Protein AF-A0A183D265-F1 (afdb_monomer_lite)

Radius of gyration: 13.83 Å; chains: 1; bounding box: 34×41×31 Å

Structure (mmCIF, N/CA/C/O backbone):
data_AF-A0A183D265-F1
#
_entry.id   AF-A0A183D265-F1
#
loop_
_atom_site.group_PDB
_atom_site.id
_atom_site.type_symbol
_atom_site.label_atom_id
_atom_site.label_alt_id
_atom_site.label_comp_id
_atom_site.label_asym_id
_atom_site.label_entity_id
_atom_site.label_seq_id
_atom_site.pdbx_PDB_ins_code
_atom_site.Cartn_x
_atom_site.Cartn_y
_atom_site.Cartn_z
_atom_site.occupancy
_atom_site.B_iso_or_equiv
_atom_site.auth_seq_id
_atom_site.auth_comp_id
_atom_site.auth_asym_id
_atom_site.auth_atom_id
_atom_site.pdbx_PDB_model_num
ATOM 1 N N . MET A 1 1 ? -5.069 28.922 9.470 1.00 34.56 1 MET A N 1
ATOM 2 C CA . MET A 1 1 ? -3.779 28.247 9.723 1.00 34.56 1 MET A CA 1
ATOM 3 C C . MET A 1 1 ? -3.725 27.018 8.830 1.00 34.56 1 MET A C 1
ATOM 5 O O . MET A 1 1 ? -4.483 26.090 9.076 1.00 34.56 1 MET A O 1
ATOM 9 N N . SER A 1 2 ? -2.935 27.039 7.751 1.00 44.69 2 SER A N 1
ATOM 10 C CA . SER A 1 2 ? -2.743 25.846 6.912 1.00 44.69 2 SER A CA 1
ATOM 11 C C . SER A 1 2 ? -1.904 24.846 7.692 1.00 44.69 2 SER A C 1
ATOM 13 O O . SER A 1 2 ? -0.718 25.075 7.912 1.00 44.69 2 SER A O 1
ATOM 15 N N . ILE A 1 3 ? -2.522 23.760 8.147 1.00 49.41 3 ILE A N 1
ATOM 16 C CA . ILE A 1 3 ? -1.786 22.608 8.662 1.00 49.41 3 ILE A CA 1
ATOM 17 C C . ILE A 1 3 ? -1.092 22.004 7.442 1.00 49.41 3 ILE A C 1
ATOM 19 O O . ILE A 1 3 ? -1.754 21.430 6.577 1.00 49.41 3 ILE A O 1
ATOM 23 N N . ALA A 1 4 ? 0.220 22.211 7.322 1.00 56.28 4 ALA A N 1
ATOM 24 C CA . ALA A 1 4 ? 1.009 21.583 6.274 1.00 56.28 4 ALA A CA 1
ATOM 25 C C . ALA A 1 4 ? 0.809 20.065 6.370 1.00 56.28 4 ALA A C 1
ATOM 27 O O . ALA A 1 4 ? 0.947 19.470 7.443 1.00 56.28 4 ALA A O 1
ATOM 28 N N . LYS A 1 5 ? 0.412 19.447 5.259 1.00 61.41 5 LYS A N 1
ATOM 29 C CA . LYS A 1 5 ? 0.280 17.996 5.177 1.00 61.41 5 LYS A CA 1
ATOM 30 C C . LYS A 1 5 ? 1.661 17.391 5.470 1.00 61.41 5 LYS A C 1
ATOM 32 O O . LYS A 1 5 ? 2.619 17.819 4.833 1.00 61.41 5 LYS A O 1
ATOM 37 N N . PRO A 1 6 ? 1.788 16.435 6.406 1.00 70.00 6 PRO A N 1
ATOM 38 C CA . PRO A 1 6 ? 3.082 15.836 6.701 1.00 70.00 6 PRO A CA 1
ATOM 39 C C . PRO A 1 6 ? 3.620 15.159 5.438 1.00 70.00 6 PRO A C 1
ATOM 41 O O . PRO A 1 6 ? 2.912 14.354 4.826 1.00 70.00 6 PRO A O 1
ATOM 44 N N . GLU A 1 7 ? 4.836 15.513 5.035 1.00 73.31 7 GLU A N 1
ATOM 45 C CA . GLU A 1 7 ? 5.510 14.882 3.902 1.00 73.31 7 GLU A CA 1
ATOM 46 C C . GLU A 1 7 ? 5.840 13.423 4.237 1.00 73.31 7 GLU A C 1
ATOM 48 O O . GLU A 1 7 ? 6.106 13.071 5.390 1.00 73.31 7 GLU A O 1
ATOM 53 N N . LEU A 1 8 ? 5.731 12.553 3.232 1.00 75.94 8 LEU A N 1
ATOM 54 C CA . LEU A 1 8 ? 6.077 11.144 3.366 1.00 75.94 8 LEU A CA 1
ATOM 55 C C . LEU A 1 8 ? 7.589 11.003 3.175 1.00 75.94 8 LEU A C 1
ATOM 57 O O . LEU A 1 8 ? 8.064 11.010 2.044 1.00 75.94 8 LEU A O 1
ATOM 61 N N . ASP A 1 9 ? 8.323 10.859 4.273 1.00 81.19 9 ASP A N 1
ATOM 62 C CA . ASP A 1 9 ? 9.761 10.582 4.250 1.00 81.19 9 ASP A CA 1
ATOM 63 C C . ASP A 1 9 ? 10.006 9.066 4.200 1.00 81.19 9 ASP A C 1
ATOM 65 O O 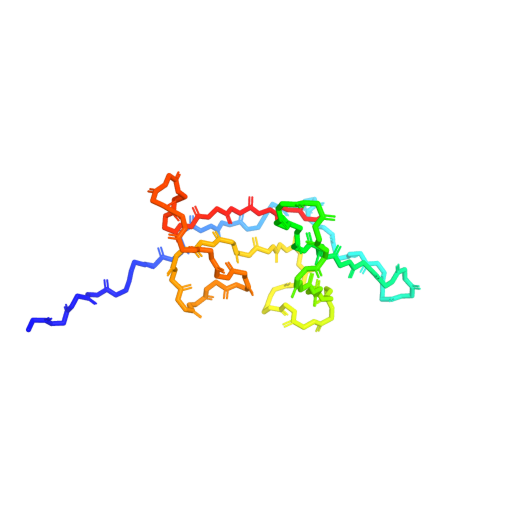. ASP A 1 9 ? 10.292 8.414 5.206 1.00 81.19 9 ASP A O 1
ATOM 69 N N . TYR A 1 10 ? 9.768 8.474 3.0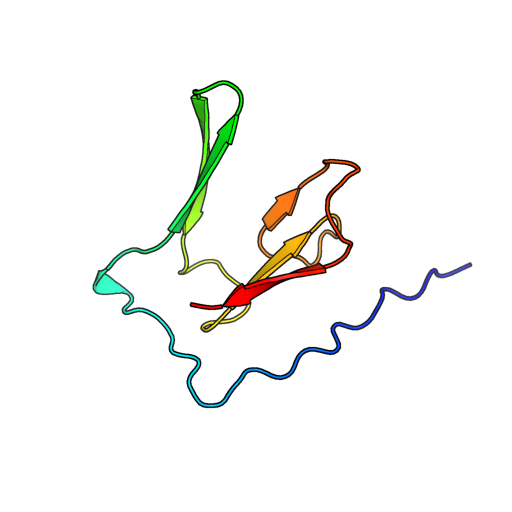28 1.00 80.88 10 TYR A N 1
ATOM 70 C CA . TYR A 1 10 ? 10.010 7.056 2.778 1.00 80.88 10 TYR A CA 1
ATOM 71 C C . TYR A 1 10 ? 10.808 6.863 1.497 1.00 80.88 10 TYR A C 1
ATOM 73 O O . TYR A 1 10 ? 10.402 7.305 0.424 1.00 80.88 10 TYR A O 1
ATOM 81 N N . THR A 1 11 ? 11.919 6.140 1.612 1.00 82.88 11 THR A N 1
ATOM 82 C CA . THR A 1 11 ? 12.709 5.702 0.462 1.00 82.88 11 THR A CA 1
ATOM 83 C C . THR A 1 11 ? 12.422 4.234 0.193 1.00 82.88 11 THR A C 1
ATOM 85 O O . THR A 1 11 ? 12.586 3.387 1.073 1.00 82.88 11 THR A O 1
ATOM 88 N N . VAL A 1 12 ? 12.002 3.938 -1.036 1.00 84.12 12 VAL A N 1
ATOM 89 C CA . VAL A 1 12 ? 11.757 2.566 -1.486 1.00 84.12 12 VAL A CA 1
ATOM 90 C C . VAL A 1 12 ? 13.073 1.780 -1.439 1.00 84.12 12 VAL A C 1
ATOM 92 O O . VAL A 1 12 ? 14.073 2.246 -1.994 1.00 84.12 12 VAL A O 1
ATOM 95 N N . PRO A 1 13 ? 13.114 0.603 -0.793 1.00 85.94 13 PRO A N 1
ATOM 96 C CA . PRO A 1 13 ? 14.320 -0.206 -0.759 1.00 85.94 13 PRO A CA 1
ATOM 97 C C . PRO A 1 13 ? 14.621 -0.815 -2.140 1.00 85.94 13 PRO A C 1
ATOM 99 O O . PRO A 1 13 ? 13.704 -1.079 -2.915 1.00 85.94 13 PRO A O 1
ATOM 102 N N . PRO A 1 14 ? 15.893 -1.118 -2.450 1.00 85.00 14 PRO A N 1
ATOM 103 C CA . PRO A 1 14 ? 16.299 -1.607 -3.773 1.00 85.00 14 PRO A CA 1
ATOM 104 C C . PRO A 1 14 ? 15.758 -3.002 -4.127 1.00 85.00 14 PRO A C 1
ATOM 106 O O . PRO A 1 14 ? 15.775 -3.383 -5.290 1.00 85.00 14 PRO A O 1
ATOM 109 N N . PHE A 1 15 ? 15.294 -3.767 -3.139 1.00 84.56 15 PHE A N 1
ATOM 110 C CA . PHE A 1 15 ? 14.684 -5.087 -3.329 1.00 84.56 15 PHE A CA 1
ATOM 111 C C . PHE A 1 15 ? 13.157 -5.035 -3.471 1.00 84.56 15 PHE A C 1
ATOM 113 O O . PHE A 1 15 ? 12.526 -6.082 -3.587 1.00 84.56 15 PHE A O 1
ATOM 120 N N . ALA A 1 16 ? 12.554 -3.845 -3.422 1.00 84.94 16 ALA A N 1
ATOM 121 C CA . ALA A 1 16 ? 11.125 -3.690 -3.640 1.00 84.94 16 ALA A CA 1
ATOM 122 C C . ALA A 1 16 ? 10.777 -4.082 -5.078 1.00 84.94 16 ALA A C 1
ATOM 124 O O . ALA A 1 16 ? 11.409 -3.603 -6.023 1.00 84.94 16 ALA A O 1
ATOM 125 N N . CYS A 1 17 ? 9.762 -4.922 -5.250 1.00 81.69 17 CYS A N 1
ATOM 126 C CA . CYS A 1 17 ? 9.368 -5.410 -6.561 1.00 81.69 17 CYS A CA 1
ATOM 127 C C . CYS A 1 17 ? 7.867 -5.225 -6.752 1.00 81.69 17 CYS A C 1
ATOM 129 O O . CYS A 1 17 ? 7.076 -5.412 -5.831 1.00 81.69 17 CYS A O 1
ATOM 131 N N . ALA A 1 18 ? 7.461 -4.834 -7.957 1.00 81.62 18 ALA A N 1
ATOM 132 C CA . ALA A 1 18 ? 6.047 -4.812 -8.281 1.00 81.62 18 ALA A CA 1
ATOM 133 C C . ALA A 1 18 ? 5.590 -6.261 -8.533 1.00 81.62 18 ALA A C 1
ATOM 135 O O . ALA A 1 18 ? 6.199 -6.933 -9.369 1.00 81.62 18 ALA A O 1
ATOM 136 N N . PRO A 1 19 ? 4.545 -6.760 -7.850 1.00 82.44 19 PRO A N 1
ATOM 137 C CA . PRO A 1 19 ? 3.951 -8.045 -8.197 1.00 82.44 19 PRO A CA 1
ATOM 138 C C . PRO A 1 19 ? 3.428 -8.039 -9.639 1.00 82.44 19 PRO A C 1
ATOM 140 O O . PRO A 1 19 ? 3.072 -6.978 -10.165 1.00 82.44 19 PRO A O 1
ATOM 143 N N . SER A 1 20 ? 3.374 -9.218 -10.266 1.00 81.81 20 SER A N 1
ATOM 144 C CA . SER A 1 20 ? 2.852 -9.357 -11.629 1.00 81.81 20 SER A CA 1
ATOM 145 C C . SER A 1 20 ? 1.390 -8.914 -11.693 1.00 81.81 20 SER A C 1
ATOM 147 O O . SER A 1 20 ? 0.606 -9.209 -10.788 1.00 81.81 20 SER A O 1
ATOM 149 N N . ALA A 1 21 ? 1.013 -8.225 -12.772 1.00 77.56 21 ALA A N 1
ATOM 150 C CA . ALA A 1 21 ? -0.377 -7.831 -13.006 1.00 77.56 21 ALA A CA 1
ATOM 151 C C . ALA A 1 21 ? -1.292 -9.057 -13.184 1.00 77.56 21 ALA A C 1
ATOM 153 O O . ALA A 1 21 ? -2.433 -9.045 -12.732 1.00 77.56 21 ALA A O 1
ATOM 154 N N . ASP A 1 22 ? -0.753 -10.140 -13.753 1.00 80.88 22 ASP A N 1
ATOM 155 C CA . ASP A 1 22 ? -1.487 -11.385 -14.016 1.00 80.88 22 ASP A CA 1
ATOM 156 C C . ASP A 1 22 ? -1.930 -12.113 -12.734 1.00 80.88 22 ASP A C 1
ATOM 158 O O . ASP A 1 22 ? -2.852 -12.927 -12.761 1.00 80.88 22 ASP A O 1
ATOM 162 N N . ASP A 1 23 ? -1.294 -11.813 -11.597 1.00 80.94 23 ASP A N 1
ATOM 163 C CA . ASP A 1 23 ? -1.587 -12.461 -10.317 1.00 80.94 23 ASP A CA 1
ATOM 164 C C . ASP A 1 23 ? -2.756 -11.794 -9.562 1.00 80.94 23 ASP A C 1
ATOM 166 O O . ASP A 1 23 ? -3.197 -12.302 -8.530 1.00 80.94 23 ASP A O 1
ATOM 170 N N . HIS A 1 24 ? -3.259 -10.649 -10.051 1.00 82.31 24 HIS A N 1
ATOM 171 C CA . HIS A 1 24 ? -4.405 -9.914 -9.495 1.00 82.31 24 HIS A CA 1
ATOM 172 C C . HIS A 1 24 ? -4.363 -9.719 -7.966 1.00 82.31 24 HIS A C 1
ATOM 174 O O . HIS A 1 24 ? -5.365 -9.885 -7.256 1.00 82.31 24 HIS A O 1
ATOM 180 N N . TYR A 1 25 ? -3.188 -9.352 -7.443 1.00 84.31 25 TYR A N 1
ATOM 181 C CA . TYR A 1 25 ? -3.021 -9.065 -6.021 1.00 84.31 25 TYR A CA 1
ATOM 182 C C . TYR A 1 25 ? -3.902 -7.893 -5.567 1.00 84.31 25 TYR A C 1
ATOM 184 O O . TYR A 1 25 ? -4.117 -6.910 -6.281 1.00 84.31 25 TYR A O 1
ATOM 192 N N . GLY A 1 26 ? -4.387 -7.985 -4.333 1.00 86.19 26 GLY A N 1
ATOM 193 C CA . GLY A 1 26 ? -5.236 -6.978 -3.714 1.00 86.19 26 GLY A CA 1
ATOM 194 C C . GLY A 1 26 ? -5.258 -7.120 -2.197 1.00 86.19 26 GLY A C 1
ATOM 195 O O . GLY A 1 26 ? -4.840 -8.141 -1.651 1.00 86.19 26 GLY A O 1
ATOM 196 N N . VAL A 1 27 ? -5.757 -6.092 -1.513 1.00 86.75 27 VAL A N 1
ATOM 197 C CA . VAL A 1 27 ? -6.070 -6.140 -0.079 1.00 86.75 27 VAL A CA 1
ATOM 198 C C . VAL A 1 27 ? -7.578 -6.203 0.099 1.00 86.75 27 VAL A C 1
ATOM 200 O O . VAL A 1 27 ? -8.316 -5.402 -0.471 1.00 86.75 27 VAL A O 1
ATOM 203 N N . GLU A 1 28 ? -8.031 -7.129 0.935 1.00 88.75 28 GLU A N 1
ATOM 204 C CA . GLU A 1 28 ? -9.423 -7.228 1.359 1.00 88.75 28 GLU A CA 1
ATOM 205 C C . GLU A 1 28 ? -9.609 -6.567 2.721 1.00 88.75 28 GLU A C 1
ATOM 207 O O . GLU A 1 28 ? -8.893 -6.854 3.684 1.00 88.75 28 GLU A O 1
ATOM 212 N N . VAL A 1 29 ? -10.590 -5.674 2.809 1.00 84.38 29 VAL A N 1
ATOM 213 C CA . VAL A 1 29 ? -10.981 -5.047 4.065 1.00 84.38 29 VAL A CA 1
ATOM 214 C C . VAL A 1 29 ? -12.120 -5.865 4.649 1.00 84.38 29 VAL A C 1
ATOM 216 O O . VAL A 1 29 ? -13.217 -5.927 4.092 1.00 84.38 29 VAL A O 1
ATOM 219 N N . ILE A 1 3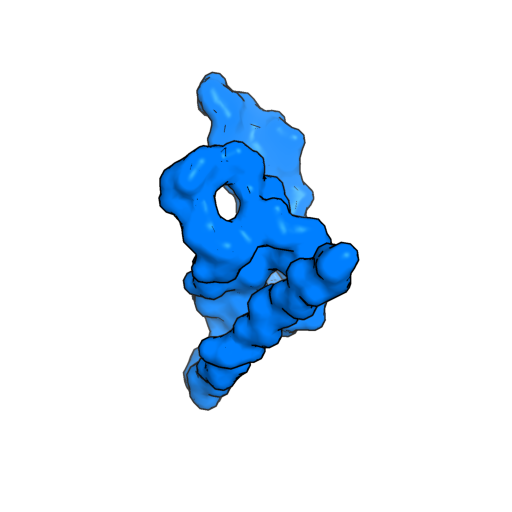0 ? -11.860 -6.492 5.792 1.00 88.19 30 ILE A N 1
ATOM 220 C CA . ILE A 1 30 ? -12.835 -7.317 6.503 1.00 88.19 30 ILE A CA 1
ATOM 221 C C . ILE A 1 30 ? -13.166 -6.648 7.834 1.00 88.19 30 ILE A C 1
ATOM 223 O O . ILE A 1 30 ? -12.276 -6.318 8.619 1.00 88.19 30 ILE A O 1
ATOM 227 N N . LYS A 1 31 ? -14.457 -6.476 8.120 1.00 83.12 31 LYS A N 1
ATOM 228 C CA . LYS A 1 31 ? -14.950 -5.955 9.402 1.00 83.12 31 LYS A CA 1
ATOM 229 C C . LYS A 1 31 ? -16.063 -6.840 9.914 1.00 83.12 31 LYS A C 1
ATOM 231 O O . LYS A 1 31 ? -17.012 -7.132 9.196 1.00 83.12 31 LYS A O 1
ATOM 236 N N . ASN A 1 32 ? -15.945 -7.256 11.172 1.00 88.75 32 ASN A N 1
ATOM 237 C CA . ASN A 1 32 ? -16.909 -8.146 11.825 1.00 88.75 32 ASN A CA 1
ATOM 238 C C . ASN A 1 32 ? -17.171 -9.441 11.025 1.00 88.75 32 ASN A C 1
ATOM 240 O O . ASN A 1 32 ? -18.293 -9.935 10.998 1.00 88.75 32 ASN A O 1
ATOM 244 N N . GLY A 1 33 ? -16.150 -9.962 10.338 1.00 90.12 33 GLY A N 1
ATOM 245 C CA . GLY A 1 33 ? -16.262 -11.164 9.504 1.00 90.12 33 GLY A CA 1
ATOM 246 C C . GLY A 1 33 ? -16.928 -10.957 8.139 1.00 90.12 33 GLY A C 1
ATOM 247 O O . GLY A 1 33 ? -17.075 -11.925 7.403 1.00 90.12 33 GLY A O 1
ATOM 248 N N . ALA A 1 34 ? -17.302 -9.727 7.778 1.00 90.31 34 ALA A N 1
ATOM 249 C CA . ALA A 1 34 ? -17.825 -9.393 6.459 1.00 90.31 34 ALA A CA 1
ATOM 250 C C . ALA A 1 34 ? -16.764 -8.679 5.613 1.00 90.31 34 ALA A C 1
ATOM 252 O O . ALA A 1 34 ? -16.114 -7.744 6.090 1.00 90.31 34 ALA A O 1
ATOM 253 N N . LEU A 1 35 ? -16.621 -9.101 4.354 1.00 91.00 35 LEU A N 1
ATOM 254 C CA . LEU A 1 35 ? -15.870 -8.362 3.343 1.00 91.00 35 LEU A CA 1
ATOM 255 C C . LEU A 1 35 ? -16.622 -7.064 3.035 1.00 91.00 35 LEU A C 1
ATOM 257 O O . LEU A 1 35 ? -17.767 -7.102 2.589 1.00 91.00 35 LEU A O 1
ATOM 261 N N . ILE A 1 36 ? -15.989 -5.928 3.308 1.00 89.19 36 ILE A N 1
ATOM 262 C CA . ILE A 1 36 ? -16.580 -4.599 3.112 1.00 89.19 36 ILE A CA 1
ATOM 263 C C . ILE A 1 36 ? -15.915 -3.808 1.992 1.00 89.19 36 ILE A C 1
ATOM 265 O O . ILE A 1 36 ? -16.552 -2.901 1.466 1.00 89.19 36 ILE A O 1
ATOM 269 N N . ASP A 1 37 ? -14.678 -4.138 1.617 1.00 84.38 37 ASP A N 1
ATOM 270 C CA . ASP A 1 37 ? -14.017 -3.518 0.469 1.00 84.38 37 ASP A CA 1
ATOM 271 C C . ASP A 1 37 ? -12.898 -4.409 -0.086 1.00 84.38 37 ASP A C 1
ATOM 273 O O . ASP A 1 37 ? -12.356 -5.259 0.628 1.00 84.38 37 ASP A O 1
ATOM 277 N N . ARG A 1 38 ? -12.531 -4.188 -1.350 1.00 86.00 38 ARG A N 1
ATOM 278 C CA . ARG A 1 38 ? -11.384 -4.815 -2.007 1.00 86.00 38 ARG A CA 1
ATOM 279 C C . ARG A 1 38 ? -10.603 -3.767 -2.790 1.00 86.00 38 ARG A C 1
ATOM 281 O O . ARG A 1 38 ? -11.147 -3.050 -3.625 1.00 86.00 38 ARG A O 1
ATOM 288 N N . ILE A 1 39 ? -9.306 -3.703 -2.517 1.00 84.06 39 ILE A N 1
ATOM 289 C CA . ILE A 1 39 ? -8.398 -2.709 -3.080 1.00 84.06 39 ILE A CA 1
ATOM 290 C C . ILE A 1 39 ? -7.373 -3.445 -3.930 1.00 84.06 39 ILE A C 1
ATOM 292 O O . ILE A 1 39 ? -6.433 -4.048 -3.409 1.00 84.06 39 ILE A O 1
ATOM 296 N N . ASP A 1 40 ? -7.570 -3.403 -5.244 1.00 85.50 40 ASP A N 1
ATOM 297 C CA . ASP A 1 40 ? -6.676 -4.058 -6.192 1.00 85.50 40 ASP A CA 1
ATOM 298 C C . ASP A 1 40 ? -5.370 -3.278 -6.359 1.00 85.50 40 ASP A C 1
ATOM 300 O O . ASP A 1 40 ? -5.340 -2.042 -6.410 1.00 85.50 40 ASP A O 1
ATOM 304 N N . PHE A 1 41 ? -4.272 -4.015 -6.496 1.00 83.12 41 PHE A N 1
ATOM 305 C CA . PHE A 1 41 ? -2.926 -3.462 -6.643 1.00 83.12 41 PHE A CA 1
ATOM 306 C C . PHE A 1 41 ? -2.694 -2.800 -8.009 1.00 83.12 41 PHE A C 1
ATOM 308 O O . PHE A 1 41 ? -1.631 -2.236 -8.253 1.00 83.12 41 PHE A O 1
ATOM 315 N N . GLU A 1 42 ? -3.676 -2.815 -8.900 1.00 76.94 42 GLU A N 1
ATOM 316 C CA . GLU A 1 42 ? -3.651 -2.013 -10.125 1.00 76.94 42 GLU A CA 1
ATOM 317 C C . GLU A 1 42 ? -4.056 -0.553 -9.870 1.00 76.94 42 GLU A C 1
ATOM 319 O O . GLU A 1 42 ? -3.729 0.334 -10.653 1.00 76.94 42 GLU A O 1
ATOM 324 N N . ARG A 1 43 ? -4.753 -0.278 -8.757 1.00 71.12 43 ARG A N 1
ATOM 325 C CA . ARG A 1 43 ? -5.336 1.041 -8.449 1.00 71.12 43 ARG A CA 1
ATOM 326 C C . ARG A 1 43 ? -4.496 1.879 -7.476 1.00 71.12 43 ARG A C 1
ATOM 328 O O . ARG A 1 43 ? -4.879 3.003 -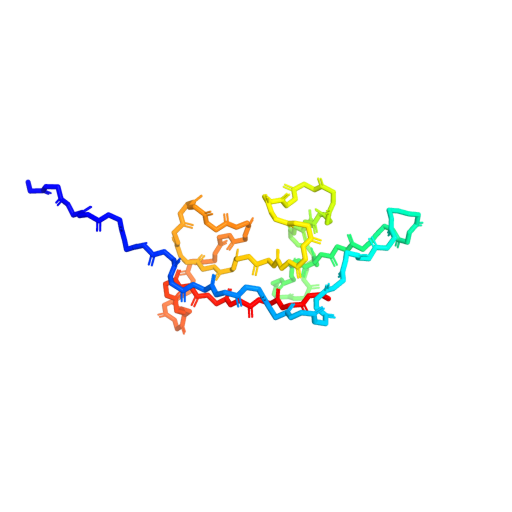7.153 1.00 71.12 43 ARG A O 1
ATOM 335 N N . ARG A 1 44 ? -3.374 1.338 -6.993 1.00 74.81 44 ARG A N 1
ATOM 336 C CA . ARG A 1 44 ? -2.452 1.993 -6.044 1.00 74.81 44 ARG A CA 1
ATOM 337 C C . ARG A 1 44 ? -1.598 3.065 -6.718 1.00 74.81 44 ARG A C 1
ATOM 339 O O . ARG A 1 44 ? -1.245 2.960 -7.889 1.00 74.81 44 ARG A O 1
ATOM 346 N N . LYS A 1 45 ? -1.239 4.096 -5.953 1.00 72.88 45 LYS A N 1
ATOM 347 C CA . LYS A 1 45 ? -0.461 5.254 -6.426 1.00 72.88 45 LYS A CA 1
ATOM 348 C C . LYS A 1 45 ? 1.014 4.924 -6.655 1.00 72.88 45 LYS A C 1
ATOM 350 O O . LYS A 1 45 ? 1.658 5.582 -7.466 1.00 72.88 45 LYS A O 1
ATOM 355 N N . ALA A 1 46 ? 1.541 3.932 -5.940 1.00 76.94 46 ALA A N 1
ATOM 356 C CA . ALA A 1 46 ? 2.905 3.435 -6.078 1.00 76.94 46 ALA A CA 1
ATOM 357 C C . ALA A 1 46 ? 2.895 1.942 -6.427 1.00 76.94 46 ALA A C 1
ATOM 359 O O . ALA A 1 46 ? 2.068 1.187 -5.928 1.00 76.94 46 ALA A O 1
ATOM 360 N N . THR A 1 47 ? 3.820 1.500 -7.277 1.00 77.25 47 THR A N 1
ATOM 361 C CA . THR A 1 47 ? 3.832 0.128 -7.814 1.00 77.25 47 THR A CA 1
ATOM 362 C C . THR A 1 47 ? 4.433 -0.909 -6.864 1.00 77.25 47 THR A C 1
ATOM 364 O O . THR A 1 47 ? 4.174 -2.098 -7.029 1.00 77.25 47 THR A O 1
ATOM 367 N N . THR A 1 48 ? 5.219 -0.480 -5.875 1.00 82.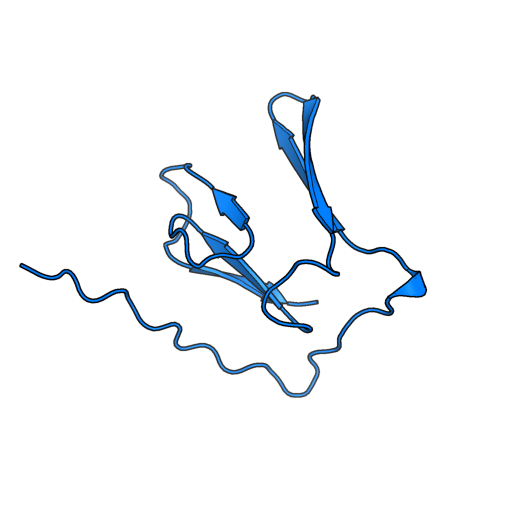50 48 THR A N 1
ATOM 368 C CA . THR A 1 48 ? 6.017 -1.366 -5.007 1.00 82.50 48 THR A CA 1
ATOM 369 C C . THR A 1 48 ? 5.651 -1.293 -3.525 1.00 82.50 48 THR A C 1
ATOM 371 O O . THR A 1 48 ? 6.176 -2.051 -2.714 1.00 82.50 48 THR A O 1
ATOM 374 N N . PHE A 1 49 ? 4.761 -0.381 -3.139 1.00 82.38 49 PHE A N 1
ATOM 375 C CA . PHE A 1 49 ? 4.291 -0.255 -1.764 1.00 82.38 49 PHE A CA 1
ATOM 376 C C . PHE A 1 49 ? 2.872 0.306 -1.724 1.00 82.38 49 PHE A C 1
ATOM 378 O O . PHE A 1 49 ? 2.398 0.922 -2.678 1.00 82.38 49 PHE A O 1
ATOM 385 N N . LEU A 1 50 ? 2.208 0.104 -0.591 1.00 83.00 50 LEU A N 1
ATOM 386 C CA . LEU A 1 50 ? 0.906 0.670 -0.269 1.00 83.00 50 LEU A CA 1
ATOM 387 C C . LEU A 1 50 ? 1.032 1.595 0.930 1.00 83.00 50 LEU A C 1
ATOM 389 O O . LEU A 1 50 ? 1.613 1.231 1.959 1.00 83.00 50 LEU A O 1
ATOM 393 N N . LEU A 1 51 ? 0.440 2.779 0.810 1.00 83.75 51 LEU A N 1
ATOM 394 C CA . LEU A 1 51 ? 0.304 3.698 1.923 1.00 83.75 51 LEU A CA 1
ATOM 395 C C . LEU A 1 51 ? -1.051 3.478 2.596 1.00 83.75 51 LEU A C 1
ATOM 397 O O . LEU A 1 51 ? -2.101 3.704 1.999 1.00 83.75 51 LEU A O 1
ATOM 401 N N . ILE A 1 52 ? -1.030 3.067 3.858 1.00 83.69 52 ILE A N 1
ATOM 402 C CA . ILE A 1 52 ? -2.219 2.836 4.679 1.00 83.69 52 ILE A CA 1
ATOM 403 C C . ILE A 1 52 ? -2.221 3.870 5.801 1.00 83.69 52 ILE A C 1
ATOM 405 O O . ILE A 1 52 ? -1.206 4.072 6.463 1.00 83.69 52 ILE A O 1
ATOM 409 N N . GLY A 1 53 ? -3.333 4.553 6.048 1.00 82.88 53 GLY A N 1
ATOM 410 C CA . GLY A 1 53 ? -3.359 5.546 7.119 1.00 82.88 53 GLY A CA 1
ATOM 411 C C . GLY A 1 53 ? -4.654 6.328 7.214 1.00 82.88 53 GLY A C 1
ATOM 412 O O . GLY A 1 53 ? -5.650 6.006 6.582 1.00 82.88 53 GLY A O 1
ATOM 413 N N . ARG A 1 54 ? -4.645 7.385 8.026 1.00 79.25 54 ARG A N 1
ATOM 414 C CA . ARG A 1 54 ? -5.839 8.217 8.278 1.00 79.25 54 ARG A CA 1
ATOM 415 C C . ARG A 1 54 ? -6.006 9.374 7.291 1.00 79.25 54 ARG A C 1
ATOM 417 O O . ARG A 1 54 ? -7.025 10.055 7.305 1.00 79.25 54 ARG A O 1
ATOM 424 N N . LEU A 1 55 ? -4.984 9.651 6.482 1.00 76.06 55 LEU A N 1
ATOM 425 C CA . LEU A 1 55 ? -4.983 10.770 5.541 1.00 76.06 55 LEU A CA 1
ATOM 426 C C . LEU A 1 55 ? -5.561 10.339 4.192 1.00 76.06 55 LEU A C 1
ATOM 428 O O . LEU A 1 55 ? -5.193 9.285 3.685 1.00 76.06 55 LEU A O 1
ATOM 432 N N . GLN A 1 56 ? -6.346 11.212 3.556 1.00 73.19 56 GLN A N 1
ATOM 433 C CA . GLN A 1 56 ? -6.907 11.013 2.203 1.00 73.19 56 GLN A CA 1
ATOM 434 C C . GLN A 1 56 ? -5.842 10.765 1.118 1.00 73.19 56 GLN A C 1
ATOM 436 O O . GLN A 1 56 ? -6.135 10.345 0.001 1.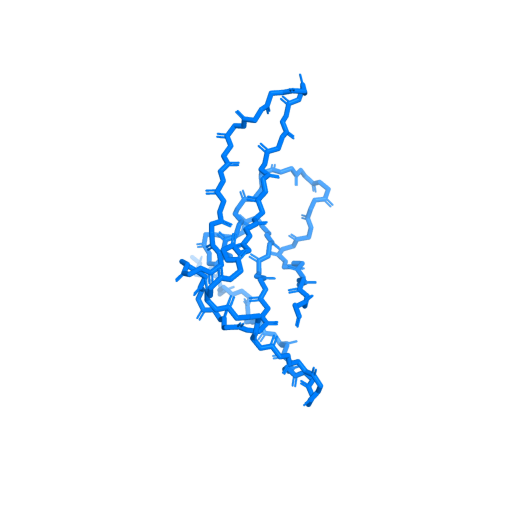00 73.19 56 GLN A O 1
ATOM 441 N N . SER A 1 57 ? -4.577 11.059 1.416 1.00 75.38 57 SER A N 1
ATOM 442 C CA . SER A 1 57 ? -3.469 10.773 0.516 1.00 75.38 57 SER A CA 1
ATOM 443 C C . SER A 1 57 ? -3.013 9.322 0.515 1.00 75.38 57 SER A C 1
ATOM 445 O O . SER A 1 57 ? -2.295 8.954 -0.410 1.00 75.38 57 SER A O 1
ATOM 447 N N . CYS A 1 58 ? -3.406 8.526 1.507 1.00 77.12 58 CYS A N 1
ATOM 448 C CA . CYS A 1 58 ? -3.115 7.096 1.559 1.00 77.12 58 CYS A CA 1
ATOM 449 C C . CYS A 1 58 ? -3.846 6.358 0.424 1.00 77.12 58 CYS A C 1
ATOM 451 O O . CYS A 1 58 ? -4.837 6.863 -0.106 1.00 77.12 58 CYS A O 1
ATOM 453 N N . ASP A 1 59 ? -3.327 5.202 0.018 1.00 77.69 59 ASP A N 1
ATOM 454 C CA . ASP A 1 59 ? -4.017 4.270 -0.881 1.00 77.69 59 ASP A CA 1
ATOM 455 C C . ASP A 1 59 ? -5.195 3.612 -0.156 1.00 77.69 59 ASP A C 1
ATOM 457 O O . ASP A 1 59 ? -6.265 3.442 -0.730 1.00 77.69 59 ASP A O 1
ATOM 461 N N . ILE A 1 60 ? -5.011 3.313 1.134 1.00 78.38 60 ILE A N 1
ATOM 462 C CA . ILE A 1 60 ? -6.047 2.757 2.005 1.00 78.38 60 ILE A CA 1
ATOM 463 C C . ILE A 1 60 ? -6.274 3.715 3.172 1.00 78.38 60 ILE A C 1
ATOM 465 O O . ILE A 1 60 ? -5.389 3.906 4.014 1.00 78.38 60 ILE A O 1
ATOM 469 N N . GLN A 1 61 ? -7.462 4.320 3.229 1.00 77.12 61 GLN A N 1
ATOM 470 C CA . GLN A 1 61 ? -7.857 5.165 4.350 1.00 77.12 61 GLN A CA 1
ATOM 471 C C . GLN A 1 61 ? -8.542 4.324 5.432 1.00 77.12 61 GLN A C 1
ATOM 473 O O . GLN A 1 61 ? -9.554 3.678 5.181 1.00 77.12 61 GLN A O 1
ATOM 478 N N . LEU A 1 62 ? -8.015 4.361 6.654 1.00 75.50 62 LEU A N 1
ATOM 479 C CA . LEU A 1 62 ? -8.614 3.708 7.816 1.00 75.50 62 LEU A CA 1
ATOM 480 C C . LEU A 1 62 ? -8.888 4.752 8.896 1.00 75.50 62 LEU A C 1
ATOM 482 O O . LEU A 1 62 ? -8.013 5.541 9.232 1.00 75.50 62 LEU A O 1
ATOM 486 N N . GLU A 1 63 ? -10.089 4.750 9.470 1.00 68.81 63 GLU A N 1
ATOM 487 C CA . GLU A 1 63 ? -10.522 5.758 10.455 1.00 68.81 63 GLU A CA 1
ATOM 488 C C . GLU A 1 63 ? -10.274 5.339 11.913 1.00 68.81 63 GLU A C 1
ATOM 490 O O . GLU A 1 63 ? -10.778 5.959 12.850 1.00 68.81 63 GLU A O 1
ATOM 495 N N . HIS A 1 64 ? -9.495 4.279 12.142 1.00 71.94 64 HIS A N 1
ATOM 496 C CA . HIS A 1 64 ? -9.299 3.769 13.494 1.00 71.94 64 HIS A CA 1
ATOM 497 C C . HIS A 1 64 ? -8.289 4.628 14.293 1.00 71.94 64 HIS A C 1
ATOM 499 O O . HIS A 1 64 ? -7.193 4.903 13.794 1.00 71.94 64 HIS A O 1
ATOM 505 N N . PRO A 1 65 ? -8.589 5.018 15.551 1.00 66.44 65 PRO A N 1
ATOM 506 C CA . PRO A 1 65 ? -7.733 5.904 16.350 1.00 66.44 65 PRO A CA 1
ATOM 507 C C . PRO A 1 65 ? -6.317 5.378 16.616 1.00 66.44 65 PRO A C 1
ATOM 509 O O . PRO A 1 65 ? -5.401 6.176 16.801 1.00 66.44 65 PRO A O 1
ATOM 512 N N . SER A 1 66 ? -6.131 4.055 16.631 1.00 74.31 66 SER A N 1
ATOM 513 C CA . SER A 1 66 ? -4.827 3.417 16.868 1.00 74.31 66 SER A CA 1
ATOM 514 C C . SER A 1 66 ? -3.926 3.359 15.631 1.00 74.31 66 SER A C 1
ATOM 516 O O . SER A 1 66 ? -2.803 2.872 15.729 1.00 74.31 66 SER A O 1
ATOM 518 N N . ILE A 1 67 ? -4.406 3.803 14.466 1.00 69.12 67 ILE A N 1
ATOM 519 C CA . ILE A 1 67 ? -3.650 3.729 13.216 1.00 69.12 67 ILE A CA 1
ATOM 520 C C . ILE A 1 67 ? -2.809 4.993 13.042 1.00 69.12 67 ILE A C 1
ATOM 522 O O . ILE A 1 67 ? -3.274 6.128 13.206 1.00 69.12 67 ILE A O 1
ATOM 526 N N . SER A 1 68 ? -1.541 4.779 12.698 1.00 68.12 68 SER A N 1
ATOM 527 C CA . SER A 1 68 ? -0.571 5.835 12.422 1.00 68.12 68 SER A CA 1
ATOM 528 C C . SER A 1 68 ? -1.024 6.747 11.275 1.00 68.12 68 SER A C 1
ATOM 530 O O . SER A 1 68 ? -1.896 6.419 10.472 1.00 68.12 68 SER A O 1
ATOM 532 N N . ARG A 1 69 ? -0.439 7.952 11.185 1.00 66.50 69 ARG A N 1
ATOM 533 C CA . ARG A 1 69 ? -0.721 8.868 10.059 1.00 66.50 69 ARG A CA 1
ATOM 534 C C . ARG A 1 69 ? -0.346 8.235 8.714 1.00 66.50 69 ARG A C 1
ATOM 536 O O . ARG A 1 69 ? -1.108 8.384 7.765 1.00 66.50 69 ARG A O 1
ATOM 543 N N . TYR A 1 70 ? 0.776 7.515 8.699 1.00 66.81 70 TYR A N 1
ATOM 544 C CA . TYR A 1 70 ? 1.273 6.704 7.594 1.00 66.81 70 TYR A CA 1
ATOM 545 C C . TYR A 1 70 ? 1.760 5.357 8.137 1.00 66.81 70 TYR A C 1
ATOM 547 O O . TYR A 1 70 ? 2.539 5.313 9.089 1.00 66.81 70 TYR A O 1
ATOM 555 N N . THR A 1 71 ? 1.306 4.277 7.523 1.00 75.50 71 THR A N 1
ATOM 556 C CA . THR A 1 71 ? 1.775 2.906 7.703 1.00 75.50 71 THR A CA 1
ATOM 557 C C . THR A 1 71 ? 2.088 2.374 6.316 1.00 75.50 71 THR A C 1
ATOM 559 O O . THR A 1 71 ? 1.273 2.498 5.404 1.00 75.50 71 THR A O 1
ATOM 562 N N . ILE A 1 72 ? 3.287 1.834 6.143 1.00 73.94 72 ILE A N 1
ATOM 563 C CA . ILE A 1 72 ? 3.787 1.427 4.833 1.00 73.94 72 ILE A CA 1
ATOM 564 C C . ILE A 1 72 ? 3.804 -0.086 4.790 1.00 73.94 72 ILE A C 1
ATOM 566 O O . ILE A 1 72 ? 4.364 -0.731 5.677 1.00 73.94 72 ILE A O 1
ATOM 570 N N . PHE A 1 73 ? 3.185 -0.629 3.752 1.00 76.94 73 PHE A N 1
ATOM 571 C CA . PHE A 1 73 ? 3.250 -2.041 3.433 1.00 76.94 73 PHE A CA 1
ATOM 572 C C . PHE A 1 73 ? 4.038 -2.205 2.137 1.00 76.94 73 PHE A C 1
ATOM 574 O O . PHE A 1 73 ? 3.677 -1.619 1.117 1.00 76.94 73 PHE A O 1
ATOM 581 N N . LEU A 1 74 ? 5.134 -2.956 2.197 1.00 74.31 74 LEU A N 1
ATOM 582 C CA . LEU A 1 74 ? 5.975 -3.250 1.042 1.00 74.31 74 LEU A CA 1
ATOM 583 C C . LEU A 1 74 ? 5.475 -4.532 0.373 1.00 74.31 74 LEU A C 1
ATOM 585 O O . LEU A 1 74 ? 5.164 -5.491 1.082 1.00 74.31 74 LEU A O 1
ATOM 589 N N . THR A 1 75 ? 5.407 -4.534 -0.959 1.00 59.44 75 THR A N 1
ATOM 590 C CA . THR A 1 75 ? 5.127 -5.740 -1.753 1.00 59.44 75 THR A CA 1
ATOM 591 C C . THR A 1 75 ? 6.397 -6.326 -2.339 1.00 59.44 75 THR A C 1
ATOM 593 O O . THR A 1 75 ? 7.296 -5.527 -2.696 1.00 59.44 75 THR A O 1
#

Secondary structure (DSSP, 8-state):
---PPPP---PPPTT--PPPGGG--EEEEEETTEEEEEEETTS-SSSSEEEEESSTTSSEE---TTS-S-EEEE-

Foldseek 3Di:
DPPPDDDDPDDDDPPQDQDDVVVFDWDFDADPNDGDDIQTCVQAPDRFKFWEACDPPGSHHDPDPPGDRTDIGGD

InterPro domains:
  IPR008984 SMAD/FHA domain superfamily [SSF49879] (27-70)

Organism: NCBI:txid637853

Sequence (75 aa):
MSIAKPELDYTVPPFACAPSADDHYGVEVIKNGALIDRIDFERRKATTFLLIGRLQSCDIQLEHPSISRYTIFLT

pLDDT: mean 77.45, std 10.18, range [34.56, 91.0]